Protein AF-A0A7K9V822-F1 (afdb_monomer)

Organism: Anseranas semipalmata (NCBI:txid8851)

Secondary structure (DSSP, 8-state):
-HHHHHHHHHHHHHHHHHHS---GGGHHHHHHHHHHHHHHHHHHTHHHHHHHHHH-TTHHHHHHHHHHHHHHHHHHHHHHSPTTTTGGGHHHHHHHHHHHHHHHHHHHHH--HHHHHHHHHHHHHHHHHHHHHHHHHHHHHHHTT---S--

pLDDT: mean 87.19, std 7.99, range [52.53, 96.62]

Sequence (151 aa):
QFSLLTGLGSLGLMIWLTATPHSRETEQKRLGMLAGFALLTGINLGPLLQMCISINPSIIPTAFLGTATIFACFSLSALYARRRSFLYLGGFLLSGLTLMLLSSVVNAFVGSTWLFTANLYLGLMIMCGFVLFDTQLIIEKAESGDKDYIW

Structure (mmCIF, N/CA/C/O backbone):
data_AF-A0A7K9V822-F1
#
_entry.id   AF-A0A7K9V822-F1
#
loop_
_atom_site.group_PDB
_atom_site.id
_atom_site.type_symbol
_atom_site.label_atom_id
_atom_site.label_alt_id
_atom_site.label_comp_id
_atom_site.label_asym_id
_atom_site.label_entity_id
_atom_site.label_seq_id
_atom_site.pdbx_PDB_ins_code
_atom_site.Cartn_x
_atom_site.Cartn_y
_atom_site.Cartn_z
_atom_site.occupancy
_atom_site.B_iso_or_equiv
_atom_site.auth_seq_id
_atom_site.auth_comp_id
_atom_site.auth_asym_id
_atom_site.auth_atom_id
_atom_site.pdbx_PDB_model_num
ATOM 1 N N . GLN A 1 1 ? 22.451 1.117 -0.281 1.00 52.53 1 GLN A N 1
ATOM 2 C CA . GLN A 1 1 ? 22.766 0.776 1.127 1.00 52.53 1 GLN A CA 1
ATOM 3 C C . GLN A 1 1 ? 21.791 1.420 2.112 1.00 52.53 1 GLN A C 1
ATOM 5 O O . GLN A 1 1 ? 21.261 0.691 2.938 1.00 52.53 1 GLN A O 1
ATOM 10 N N . PHE A 1 2 ? 21.464 2.714 1.985 1.00 65.94 2 PHE A N 1
ATOM 11 C CA . PHE A 1 2 ? 20.459 3.367 2.844 1.00 65.94 2 PHE A CA 1
ATOM 12 C C . PHE A 1 2 ? 19.076 2.689 2.836 1.00 65.94 2 PHE A C 1
ATOM 14 O O . PHE A 1 2 ? 18.527 2.485 3.909 1.00 65.94 2 PHE A O 1
ATOM 21 N N . SER A 1 3 ? 18.565 2.238 1.681 1.00 71.06 3 SER A N 1
ATOM 22 C CA . SER A 1 3 ? 17.250 1.570 1.594 1.00 71.06 3 SER A CA 1
ATOM 23 C C . SER A 1 3 ? 17.159 0.262 2.396 1.00 71.06 3 SER A C 1
ATOM 25 O O . SER A 1 3 ? 16.154 -0.015 3.036 1.00 71.06 3 SER A O 1
ATOM 27 N N . LEU A 1 4 ? 18.232 -0.538 2.440 1.00 78.31 4 LEU A N 1
ATOM 28 C CA . LEU A 1 4 ? 18.243 -1.763 3.252 1.00 78.31 4 LEU A CA 1
ATOM 29 C C . LEU A 1 4 ? 18.209 -1.441 4.750 1.00 78.31 4 LEU A C 1
ATOM 31 O O . LEU A 1 4 ? 17.493 -2.097 5.499 1.00 78.31 4 LEU A O 1
ATOM 35 N N . LEU A 1 5 ? 18.935 -0.405 5.179 1.00 81.12 5 LEU A N 1
ATOM 36 C CA . LEU A 1 5 ? 18.947 0.029 6.575 1.00 81.12 5 LEU A CA 1
ATOM 37 C C . LEU A 1 5 ? 17.588 0.598 7.001 1.00 81.12 5 LEU A C 1
ATOM 39 O O . LEU A 1 5 ? 17.076 0.238 8.057 1.00 81.12 5 LEU A O 1
ATOM 43 N N . THR A 1 6 ? 16.976 1.447 6.173 1.00 82.69 6 THR A N 1
ATOM 44 C CA . THR A 1 6 ? 15.645 2.003 6.453 1.00 82.69 6 THR A CA 1
ATOM 45 C C . THR A 1 6 ? 14.559 0.932 6.394 1.00 82.69 6 THR A C 1
ATOM 47 O O . THR A 1 6 ? 13.590 1.017 7.139 1.00 82.69 6 THR A O 1
ATOM 50 N N . GLY A 1 7 ? 14.713 -0.089 5.540 1.00 81.12 7 GLY A N 1
ATOM 51 C CA . GLY A 1 7 ? 13.813 -1.246 5.472 1.00 81.12 7 GLY A CA 1
ATOM 52 C C . GLY A 1 7 ? 13.919 -2.161 6.695 1.00 81.12 7 GLY A C 1
ATOM 53 O O . GLY A 1 7 ? 12.909 -2.548 7.269 1.00 81.12 7 GLY A O 1
ATOM 54 N N . LEU A 1 8 ? 15.132 -2.458 7.162 1.00 84.38 8 LEU A N 1
ATOM 55 C CA . LEU A 1 8 ? 15.325 -3.203 8.411 1.00 84.38 8 LEU A CA 1
ATOM 56 C C . LEU A 1 8 ? 14.834 -2.403 9.627 1.00 84.38 8 LEU A C 1
ATOM 58 O O . LEU A 1 8 ? 14.215 -2.966 10.527 1.00 84.38 8 LEU A O 1
ATOM 62 N N . GLY A 1 9 ? 15.053 -1.086 9.628 1.00 85.19 9 GLY A N 1
ATOM 63 C CA . GLY A 1 9 ? 14.543 -0.185 10.659 1.00 85.19 9 GLY A CA 1
ATOM 64 C C . GLY A 1 9 ? 13.014 -0.150 10.717 1.00 85.19 9 GLY A C 1
ATOM 65 O O . GLY A 1 9 ? 12.448 -0.198 11.807 1.00 85.19 9 GLY A O 1
ATOM 66 N N . SER A 1 10 ? 12.329 -0.126 9.567 1.00 84.62 10 SER A N 1
ATOM 67 C CA . SER A 1 10 ? 10.863 -0.153 9.535 1.00 84.62 10 SER A CA 1
ATOM 68 C C . SER A 1 10 ? 10.313 -1.491 10.041 1.00 84.62 10 SER A C 1
ATOM 70 O O . SER A 1 10 ? 9.400 -1.500 10.865 1.00 84.62 10 SER A O 1
ATOM 72 N N . LEU A 1 11 ? 10.914 -2.619 9.650 1.00 85.56 11 LEU A N 1
ATOM 73 C CA . LEU A 1 11 ? 10.548 -3.934 10.185 1.00 85.56 11 LEU A CA 1
ATOM 74 C C . LEU A 1 11 ? 10.747 -4.009 11.705 1.00 85.56 11 LEU A C 1
ATOM 76 O O . LEU A 1 11 ? 9.867 -4.494 12.413 1.00 85.56 11 LEU A O 1
ATOM 80 N N . GLY A 1 12 ? 11.858 -3.471 12.217 1.00 85.38 12 GLY A N 1
ATOM 81 C CA . GLY A 1 12 ? 12.125 -3.394 13.654 1.00 85.38 12 GLY A CA 1
ATOM 82 C C . GLY A 1 12 ? 11.067 -2.591 14.415 1.00 85.38 12 GLY A C 1
ATOM 83 O O . GLY A 1 12 ? 10.589 -3.048 15.451 1.00 85.38 12 GLY A O 1
ATOM 84 N N . LEU A 1 13 ? 10.644 -1.438 13.881 1.00 83.38 13 LEU A N 1
ATOM 85 C CA . LEU A 1 13 ? 9.569 -0.635 14.478 1.00 83.38 13 LEU A CA 1
ATOM 86 C C . LEU A 1 13 ? 8.223 -1.367 14.478 1.00 83.38 13 LEU A C 1
ATOM 88 O O . LEU A 1 13 ? 7.497 -1.282 15.465 1.00 83.38 13 LEU A O 1
ATOM 92 N N . MET A 1 14 ? 7.902 -2.115 13.419 1.00 83.81 14 MET A N 1
ATOM 93 C CA . MET A 1 14 ? 6.670 -2.911 13.363 1.00 83.81 14 MET A CA 1
ATOM 94 C C . MET A 1 14 ? 6.677 -4.074 14.354 1.00 83.81 14 MET A C 1
ATOM 96 O O . MET A 1 14 ? 5.707 -4.264 15.082 1.00 83.81 14 MET A O 1
ATOM 100 N N . ILE A 1 15 ? 7.782 -4.816 14.450 1.00 84.00 15 ILE A N 1
ATOM 101 C CA . ILE A 1 15 ? 7.920 -5.892 15.442 1.00 84.00 15 ILE A CA 1
ATOM 102 C C . ILE A 1 15 ? 7.797 -5.311 16.857 1.00 84.00 15 ILE A C 1
ATOM 104 O O . ILE A 1 15 ? 7.080 -5.854 17.698 1.00 84.00 15 ILE A O 1
ATOM 108 N N . TRP A 1 16 ? 8.425 -4.163 17.113 1.00 81.94 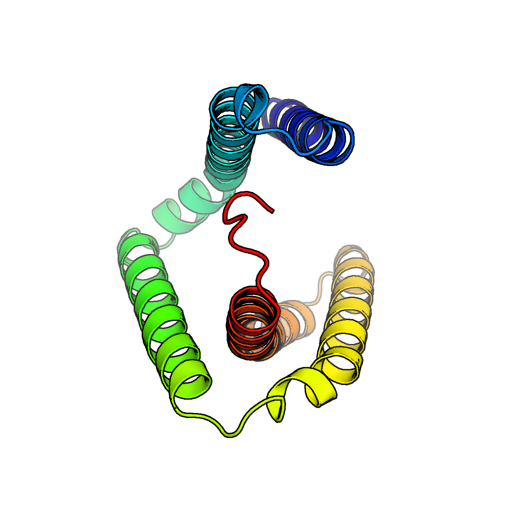16 TRP A N 1
ATOM 109 C CA . TRP A 1 16 ? 8.345 -3.503 18.413 1.00 81.94 16 TRP A CA 1
ATOM 110 C C . TRP A 1 16 ? 6.930 -3.003 18.738 1.00 81.94 16 TRP A C 1
ATOM 112 O O . TRP A 1 16 ? 6.478 -3.150 19.876 1.00 81.94 16 TRP A O 1
ATOM 122 N N . LEU A 1 17 ? 6.195 -2.500 17.742 1.00 81.75 17 LEU A N 1
ATOM 123 C CA . LEU A 1 17 ? 4.787 -2.134 17.886 1.00 81.75 17 LEU A CA 1
ATOM 124 C C . LEU A 1 17 ? 3.938 -3.345 18.306 1.00 81.75 17 LEU A C 1
ATOM 126 O O . LEU A 1 17 ? 3.157 -3.229 19.245 1.00 81.75 17 LEU A O 1
ATOM 130 N N . THR A 1 18 ? 4.136 -4.511 17.677 1.00 80.06 18 THR A N 1
ATOM 131 C CA . THR A 1 18 ? 3.394 -5.744 18.018 1.00 80.06 18 THR A CA 1
ATOM 132 C C . THR A 1 18 ? 3.738 -6.308 19.397 1.00 80.06 18 THR A C 1
ATOM 134 O O . THR A 1 18 ? 2.884 -6.895 20.056 1.00 80.06 18 THR A O 1
ATOM 137 N N . ALA A 1 19 ? 4.977 -6.119 19.857 1.00 78.50 19 ALA A N 1
ATOM 138 C CA . ALA A 1 19 ? 5.427 -6.576 21.171 1.00 78.50 19 ALA A CA 1
ATOM 139 C C . ALA A 1 19 ? 4.969 -5.656 22.318 1.00 78.50 19 ALA A C 1
ATOM 141 O O . ALA A 1 19 ? 5.056 -6.027 23.489 1.00 78.50 19 ALA A O 1
ATOM 142 N N . THR A 1 20 ? 4.513 -4.442 22.001 1.00 78.06 20 THR A N 1
ATOM 143 C CA . THR A 1 20 ? 4.134 -3.444 22.998 1.00 78.06 20 THR A CA 1
ATOM 144 C C . THR A 1 20 ? 2.697 -3.693 23.486 1.00 78.06 20 THR A C 1
ATOM 146 O O . THR A 1 20 ? 1.776 -3.706 22.671 1.00 78.06 20 THR A O 1
ATOM 149 N N . PRO A 1 21 ? 2.463 -3.877 24.802 1.00 70.62 21 PRO A N 1
ATOM 150 C CA . PRO A 1 21 ? 1.141 -4.209 25.326 1.00 70.62 21 PRO A CA 1
ATOM 151 C C . PRO A 1 21 ? 0.124 -3.072 25.151 1.00 70.62 21 PRO A C 1
ATOM 153 O O . PRO A 1 21 ? 0.448 -1.884 25.237 1.00 70.62 21 PRO A O 1
ATOM 156 N N . HIS A 1 22 ? -1.135 -3.460 24.944 1.00 66.44 22 HIS A N 1
ATOM 157 C CA . HIS A 1 22 ? -2.260 -2.558 24.712 1.00 66.44 22 HIS A CA 1
ATOM 158 C C . HIS A 1 22 ? -2.656 -1.861 26.023 1.00 66.44 22 HIS A C 1
ATOM 160 O O . HIS A 1 22 ? -3.323 -2.439 26.880 1.00 66.44 22 HIS A O 1
ATOM 166 N N . SER A 1 23 ? -2.217 -0.614 26.200 1.00 70.88 23 SER A N 1
ATOM 167 C CA . SER A 1 23 ? -2.584 0.237 27.337 1.00 70.88 23 SER A CA 1
ATOM 168 C C . SER A 1 23 ? -2.705 1.697 26.903 1.00 70.88 23 SER A C 1
ATOM 170 O O . SER A 1 23 ? -1.941 2.155 26.049 1.00 70.88 23 SER A O 1
ATOM 172 N N . ARG A 1 24 ? -3.623 2.446 27.530 1.00 65.50 24 ARG A N 1
ATOM 173 C CA . ARG A 1 24 ? -3.856 3.879 27.258 1.00 65.50 24 ARG A CA 1
ATOM 174 C C . ARG A 1 24 ? -2.612 4.743 27.466 1.00 65.50 24 ARG A C 1
ATOM 176 O O . ARG A 1 24 ? -2.404 5.701 26.737 1.00 65.50 24 ARG A O 1
ATOM 183 N N . GLU A 1 25 ? -1.733 4.378 28.396 1.00 67.38 25 GLU A N 1
ATOM 184 C CA . GLU A 1 25 ? -0.472 5.111 28.601 1.00 67.38 25 GLU A CA 1
ATOM 185 C C . GLU A 1 25 ? 0.545 4.895 27.472 1.00 67.38 25 GLU A C 1
ATOM 187 O O . GLU A 1 25 ? 1.469 5.685 27.285 1.00 67.38 25 GLU A O 1
ATOM 192 N N . THR A 1 26 ? 0.389 3.817 26.704 1.00 74.62 26 THR A N 1
ATOM 193 C CA . THR A 1 26 ? 1.322 3.446 25.633 1.00 74.62 26 THR A CA 1
ATOM 194 C C . THR A 1 26 ? 0.813 3.867 24.252 1.00 74.62 26 THR A C 1
ATOM 196 O O . THR A 1 26 ? 1.530 3.743 23.261 1.00 74.62 26 THR A O 1
ATOM 199 N N . GLU A 1 27 ? -0.385 4.452 24.188 1.00 77.75 27 GLU A N 1
ATOM 200 C CA . GLU A 1 27 ? -1.040 4.949 22.975 1.00 77.75 27 GLU A CA 1
ATOM 201 C C . GLU A 1 27 ? -0.139 5.911 22.185 1.00 77.75 27 GLU A C 1
ATOM 203 O O . GLU A 1 27 ? 0.166 5.669 21.018 1.00 77.75 27 GLU A O 1
ATOM 208 N N . GLN A 1 28 ? 0.400 6.943 22.845 1.00 80.56 28 GLN A N 1
ATOM 209 C CA . GLN A 1 28 ? 1.291 7.910 22.192 1.00 80.56 28 GLN A CA 1
ATOM 210 C C . GLN A 1 28 ? 2.600 7.280 21.698 1.00 80.56 28 GLN A C 1
ATOM 212 O O . GLN A 1 28 ? 3.116 7.665 20.649 1.00 80.56 28 GLN A O 1
ATOM 217 N N . LYS A 1 29 ? 3.130 6.282 22.417 1.00 81.75 29 LYS A N 1
ATOM 218 C CA . LYS A 1 29 ? 4.340 5.557 21.999 1.00 81.75 29 LYS A CA 1
ATOM 219 C C . LYS A 1 29 ? 4.064 4.705 20.760 1.00 81.75 29 LYS A C 1
ATOM 221 O O . LYS A 1 29 ? 4.860 4.734 19.827 1.00 81.75 29 LYS A O 1
ATOM 226 N N . ARG A 1 30 ? 2.922 4.011 20.718 1.00 81.62 30 ARG A N 1
ATOM 227 C CA . ARG A 1 30 ? 2.480 3.209 19.566 1.00 81.62 30 ARG A CA 1
ATOM 228 C C . ARG A 1 30 ? 2.228 4.083 18.334 1.00 81.62 30 ARG A C 1
ATOM 230 O O . ARG A 1 30 ? 2.694 3.738 17.253 1.00 81.62 30 ARG A O 1
ATOM 237 N N . LEU A 1 31 ? 1.602 5.252 18.502 1.00 84.56 31 LEU A N 1
ATOM 238 C CA . LEU A 1 31 ? 1.466 6.244 17.426 1.00 84.56 31 LEU A CA 1
ATOM 239 C C . LEU A 1 31 ? 2.815 6.736 16.914 1.00 84.56 31 LEU A C 1
ATOM 241 O O . LEU A 1 31 ? 3.027 6.782 15.706 1.00 84.56 31 LEU A O 1
ATOM 245 N N . GLY A 1 32 ? 3.739 7.074 17.817 1.00 86.38 32 GLY A N 1
ATOM 246 C CA . GLY A 1 32 ? 5.092 7.483 17.443 1.00 86.38 32 GLY A CA 1
ATOM 247 C C . GLY A 1 32 ? 5.831 6.399 16.655 1.00 86.38 32 GLY A C 1
ATOM 248 O O . GLY A 1 32 ? 6.476 6.698 15.652 1.00 86.38 32 GLY A O 1
ATOM 249 N N . MET A 1 33 ? 5.690 5.132 17.056 1.00 85.88 33 MET A N 1
ATOM 250 C CA . MET A 1 33 ? 6.258 3.985 16.338 1.00 85.88 33 MET A CA 1
ATOM 251 C C . MET A 1 33 ? 5.616 3.788 14.960 1.00 85.88 33 MET A C 1
ATOM 253 O O . MET A 1 33 ? 6.337 3.580 13.986 1.00 85.88 33 MET A O 1
ATOM 257 N N . LEU A 1 34 ? 4.288 3.906 14.851 1.00 87.25 34 LEU A N 1
ATOM 258 C CA . LEU A 1 34 ? 3.563 3.791 13.583 1.00 87.25 34 LEU A CA 1
ATOM 259 C C . LEU A 1 34 ? 3.917 4.935 12.622 1.00 87.25 34 LEU A C 1
ATOM 261 O O . LEU A 1 34 ? 4.164 4.697 11.440 1.00 87.25 34 LEU A O 1
ATOM 265 N N . ALA A 1 35 ? 4.034 6.164 13.129 1.00 88.06 35 ALA A N 1
ATOM 266 C CA . ALA A 1 35 ? 4.515 7.308 12.361 1.00 88.06 35 ALA A CA 1
ATOM 267 C C . ALA A 1 35 ? 5.973 7.112 11.915 1.00 88.06 35 ALA A C 1
ATOM 269 O O . ALA A 1 35 ? 6.300 7.344 10.753 1.00 88.06 35 ALA A O 1
ATOM 270 N N . GLY A 1 36 ? 6.844 6.618 12.801 1.00 88.44 36 GLY A N 1
ATOM 271 C CA . GLY A 1 36 ? 8.225 6.269 12.461 1.00 88.44 36 GLY A CA 1
ATOM 272 C C . GLY A 1 36 ? 8.303 5.200 11.368 1.00 88.44 36 GLY A C 1
ATOM 273 O O . GLY A 1 36 ? 9.066 5.342 10.414 1.00 88.44 36 GLY A O 1
ATOM 274 N N . PHE A 1 37 ? 7.462 4.168 11.448 1.00 89.19 37 PHE A N 1
ATOM 275 C CA . PHE A 1 37 ? 7.335 3.152 10.407 1.00 89.19 37 PHE A CA 1
ATOM 276 C C . PHE A 1 37 ? 6.885 3.753 9.068 1.00 89.19 37 PHE A C 1
ATOM 278 O O . PHE A 1 37 ? 7.500 3.480 8.033 1.00 89.19 37 PHE A O 1
ATOM 285 N N . ALA A 1 38 ? 5.850 4.597 9.078 1.00 89.50 38 ALA A N 1
ATOM 286 C CA . ALA A 1 38 ? 5.344 5.273 7.884 1.00 89.50 38 ALA A CA 1
ATOM 287 C C . ALA A 1 38 ? 6.411 6.178 7.239 1.00 89.50 38 ALA A C 1
ATOM 289 O O . ALA A 1 38 ? 6.575 6.188 6.020 1.00 89.50 38 ALA A O 1
ATOM 290 N N . LEU A 1 39 ? 7.205 6.886 8.047 1.00 90.00 39 LEU A N 1
ATOM 291 C CA . LEU A 1 39 ? 8.313 7.702 7.551 1.00 90.00 39 LEU A CA 1
ATOM 292 C C . LEU A 1 39 ? 9.417 6.849 6.915 1.00 90.00 39 LEU A C 1
ATOM 294 O O . LEU A 1 39 ? 9.866 7.148 5.809 1.00 90.00 39 LEU A O 1
ATOM 298 N N . LEU A 1 40 ? 9.843 5.766 7.570 1.00 89.88 40 LEU A N 1
ATOM 299 C CA . LEU A 1 40 ? 10.897 4.891 7.042 1.00 89.88 40 LEU A CA 1
ATOM 300 C C . LEU A 1 40 ? 10.469 4.149 5.769 1.00 89.88 40 LEU A C 1
ATOM 302 O O . LEU A 1 40 ? 11.282 3.947 4.862 1.00 89.88 40 LEU A O 1
ATOM 306 N N . THR A 1 41 ? 9.200 3.751 5.677 1.00 88.75 41 THR A N 1
ATOM 307 C CA . THR A 1 41 ? 8.637 3.170 4.449 1.00 88.75 41 THR A CA 1
ATOM 308 C C . THR A 1 41 ? 8.527 4.215 3.339 1.00 88.75 41 THR A C 1
ATOM 310 O O . THR A 1 41 ? 8.916 3.927 2.209 1.00 88.75 41 THR A O 1
ATOM 313 N N . GLY A 1 42 ? 8.136 5.453 3.656 1.00 88.25 42 GLY A N 1
ATOM 314 C CA . GLY A 1 42 ? 8.159 6.577 2.716 1.00 88.25 42 GLY A CA 1
ATOM 315 C C . GLY A 1 42 ? 9.555 6.867 2.152 1.00 88.25 42 GLY A C 1
ATOM 316 O O . GLY A 1 42 ? 9.715 7.007 0.941 1.00 88.25 42 GLY A O 1
ATOM 317 N N . ILE A 1 43 ? 10.593 6.868 2.996 1.00 89.00 43 ILE A N 1
ATOM 318 C CA . ILE A 1 43 ? 11.990 7.037 2.553 1.00 89.00 43 ILE A CA 1
ATOM 319 C C . ILE A 1 43 ? 12.420 5.888 1.625 1.00 89.00 43 ILE A C 1
ATOM 321 O O . ILE A 1 43 ? 13.112 6.117 0.631 1.00 89.00 43 ILE A O 1
ATOM 325 N N . ASN A 1 44 ? 11.976 4.657 1.900 1.00 88.81 44 ASN A N 1
ATOM 326 C CA . ASN A 1 44 ? 12.251 3.500 1.044 1.00 88.81 44 ASN A CA 1
ATOM 327 C C . ASN A 1 44 ? 11.642 3.608 -0.359 1.00 88.81 44 ASN A C 1
ATOM 329 O O . ASN A 1 44 ? 12.209 3.054 -1.299 1.00 88.81 44 ASN A O 1
ATOM 333 N N . LEU A 1 45 ? 10.533 4.335 -0.523 1.00 87.88 45 LEU A N 1
ATOM 334 C CA . LEU A 1 45 ? 9.933 4.590 -1.836 1.00 87.88 45 LEU A CA 1
ATOM 335 C C . LEU A 1 45 ? 10.742 5.590 -2.679 1.00 87.88 45 LEU A C 1
ATOM 337 O O . LEU A 1 45 ? 10.527 5.676 -3.886 1.00 87.88 45 LEU A O 1
ATOM 341 N N . GLY A 1 46 ? 11.698 6.315 -2.087 1.00 88.81 46 GLY A N 1
ATOM 342 C CA . GLY A 1 46 ? 12.488 7.357 -2.754 1.00 88.81 46 GLY A CA 1
ATOM 343 C C . GLY A 1 46 ? 13.104 6.947 -4.103 1.00 88.81 46 GLY A C 1
ATOM 344 O O . GLY A 1 46 ? 12.858 7.638 -5.092 1.00 88.81 46 GLY A O 1
ATOM 345 N N . PRO A 1 47 ? 13.853 5.828 -4.202 1.00 88.94 47 PRO A N 1
ATOM 346 C CA . PRO A 1 47 ? 14.433 5.373 -5.470 1.00 88.94 47 PRO A CA 1
ATOM 347 C C . PRO A 1 47 ? 13.384 5.062 -6.546 1.00 88.94 47 PRO A C 1
ATOM 349 O O . PRO A 1 47 ? 13.599 5.356 -7.721 1.00 88.94 47 PRO A O 1
ATOM 352 N N . LEU A 1 48 ? 12.233 4.509 -6.147 1.00 87.25 48 LEU A N 1
ATOM 353 C CA . LEU A 1 48 ? 11.129 4.226 -7.063 1.00 87.25 48 LEU A CA 1
ATOM 354 C C . LEU A 1 48 ? 10.516 5.529 -7.589 1.00 87.25 48 LEU A C 1
ATOM 356 O O . LEU A 1 48 ? 10.303 5.673 -8.789 1.00 87.25 48 LEU A O 1
ATOM 360 N N . LEU A 1 49 ? 10.301 6.512 -6.711 1.00 90.38 49 LEU A N 1
ATOM 361 C CA . LEU A 1 49 ? 9.783 7.821 -7.105 1.00 90.38 49 LEU A CA 1
ATOM 362 C C . LEU A 1 49 ? 10.754 8.570 -8.025 1.00 90.38 49 LEU A C 1
ATOM 364 O O . LEU A 1 49 ? 10.310 9.166 -9.001 1.00 90.38 49 LEU A O 1
ATOM 368 N N . GLN A 1 50 ? 12.065 8.503 -7.776 1.00 90.75 50 GLN A N 1
ATOM 369 C CA . GLN A 1 50 ? 13.073 9.094 -8.668 1.00 90.75 50 GLN A CA 1
ATOM 370 C C . GLN A 1 50 ? 13.031 8.477 -10.073 1.00 90.75 50 GLN A C 1
ATOM 372 O O . GLN A 1 50 ? 13.112 9.209 -11.059 1.00 90.75 50 GLN A O 1
ATOM 377 N N . MET A 1 51 ? 12.841 7.157 -10.170 1.00 89.81 51 MET A N 1
ATOM 378 C CA . MET A 1 51 ? 12.636 6.472 -11.449 1.00 89.81 51 MET A CA 1
ATOM 379 C C . MET A 1 51 ? 11.340 6.924 -12.140 1.00 89.81 51 MET A C 1
ATOM 381 O O . MET A 1 51 ? 11.327 7.137 -13.347 1.00 89.81 51 MET A O 1
ATOM 385 N N . CYS A 1 52 ? 10.245 7.115 -11.403 1.00 89.69 52 CYS A N 1
ATOM 386 C CA . CYS A 1 52 ? 9.009 7.633 -11.991 1.00 89.69 52 CYS A CA 1
ATOM 387 C C . CYS A 1 52 ? 9.163 9.079 -12.485 1.00 89.69 52 CYS A C 1
ATOM 389 O O . CYS A 1 52 ? 8.659 9.405 -13.557 1.00 89.69 52 CYS A O 1
ATOM 391 N N . ILE A 1 53 ? 9.882 9.932 -11.745 1.00 92.25 53 ILE A N 1
ATOM 392 C CA . ILE A 1 53 ? 10.138 11.333 -12.123 1.00 92.25 53 ILE A CA 1
ATOM 393 C C . ILE A 1 53 ? 10.943 11.418 -13.418 1.00 92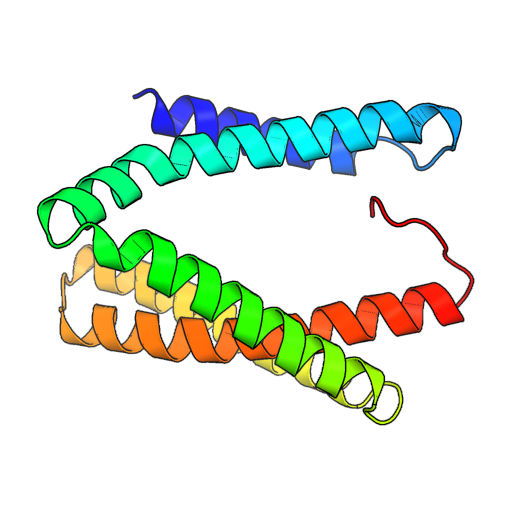.25 53 ILE A C 1
ATOM 395 O O . ILE A 1 53 ? 10.641 12.270 -14.252 1.00 92.25 53 ILE A O 1
ATOM 399 N N . SER A 1 54 ? 11.940 10.545 -13.604 1.00 92.75 54 SER A N 1
ATOM 400 C CA . SER A 1 54 ? 12.751 10.542 -14.827 1.00 92.75 54 SER A CA 1
ATOM 401 C C . SER A 1 54 ? 11.966 10.108 -16.067 1.00 92.75 54 SER A C 1
ATOM 403 O O . SER A 1 54 ? 12.310 10.525 -17.170 1.00 92.75 54 SER A O 1
ATOM 405 N N . ILE A 1 55 ? 10.905 9.312 -15.896 1.00 92.69 55 ILE A N 1
ATOM 406 C CA . ILE A 1 55 ? 9.996 8.915 -16.978 1.00 92.69 55 ILE A CA 1
ATOM 407 C C . ILE A 1 55 ? 8.958 10.012 -17.227 1.00 92.69 55 ILE A C 1
ATOM 409 O O . ILE A 1 55 ? 8.865 10.552 -18.329 1.00 92.69 55 ILE A O 1
ATOM 413 N N . ASN A 1 56 ? 8.143 10.324 -16.217 1.00 92.06 56 ASN A N 1
ATOM 414 C CA . ASN A 1 56 ? 7.144 11.379 -16.285 1.0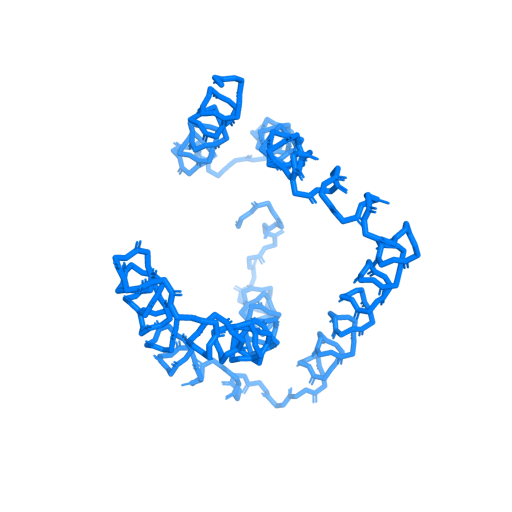0 92.06 56 ASN A CA 1
ATOM 415 C C . ASN A 1 56 ? 6.720 11.822 -14.867 1.00 92.06 56 ASN A C 1
ATOM 417 O O . ASN A 1 56 ? 6.106 11.043 -14.129 1.00 92.06 56 ASN A O 1
ATOM 421 N N . PRO A 1 57 ? 6.966 13.086 -14.480 1.00 91.06 57 PRO A N 1
ATOM 422 C CA . PRO A 1 57 ? 6.675 13.564 -13.130 1.00 91.06 57 PRO A CA 1
ATOM 423 C C . PRO A 1 57 ? 5.174 13.625 -12.808 1.00 91.06 57 PRO A C 1
ATOM 425 O O . PRO A 1 57 ? 4.802 13.562 -11.637 1.00 91.06 57 PRO A O 1
ATOM 428 N N . SER A 1 58 ? 4.292 13.693 -13.812 1.00 92.88 58 SER A N 1
ATOM 429 C CA . SER A 1 58 ? 2.836 13.701 -13.611 1.00 92.88 58 SER A CA 1
ATOM 430 C C . SER A 1 58 ? 2.285 12.350 -13.133 1.00 92.88 58 SER A C 1
ATOM 432 O O . SER A 1 58 ? 1.154 12.299 -12.646 1.00 92.88 58 SER A O 1
ATOM 434 N N . ILE A 1 59 ? 3.068 11.265 -13.197 1.00 92.38 59 ILE A N 1
ATOM 435 C CA . ILE A 1 59 ? 2.670 9.939 -12.687 1.00 92.38 59 ILE A CA 1
ATOM 436 C C . ILE A 1 59 ? 2.463 9.967 -11.167 1.00 92.38 59 ILE A C 1
ATOM 438 O O . ILE A 1 59 ? 1.547 9.331 -10.658 1.00 92.38 59 ILE A O 1
ATOM 442 N N . ILE A 1 60 ? 3.271 10.728 -10.425 1.00 92.62 60 ILE A N 1
ATOM 443 C CA . ILE A 1 60 ? 3.193 10.765 -8.957 1.00 92.62 60 ILE A CA 1
ATOM 444 C C . ILE A 1 60 ? 1.850 11.325 -8.460 1.00 92.62 60 ILE A C 1
ATOM 446 O O . ILE A 1 60 ? 1.155 10.617 -7.726 1.00 92.62 60 ILE A O 1
ATOM 450 N N . PRO A 1 61 ? 1.434 12.555 -8.834 1.00 93.94 61 PRO A N 1
ATOM 451 C CA . PRO A 1 61 ? 0.168 13.103 -8.356 1.00 93.94 61 PRO A CA 1
ATOM 452 C C . PRO A 1 61 ? -1.037 12.305 -8.864 1.00 93.94 61 PRO A C 1
ATOM 454 O O . PRO A 1 61 ? -2.011 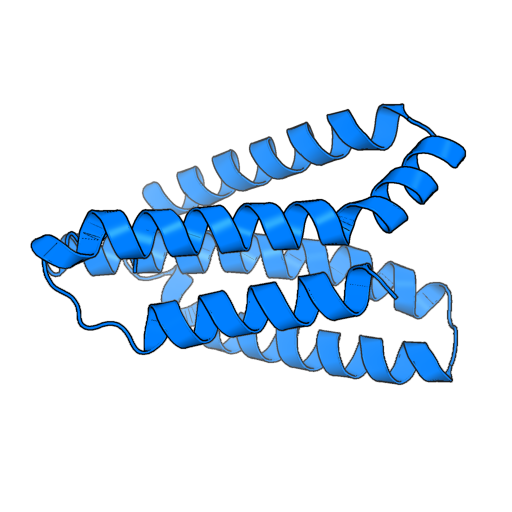12.147 -8.133 1.00 93.94 61 PRO A O 1
ATOM 457 N N . THR A 1 62 ? -0.976 11.755 -10.080 1.00 94.06 62 THR A N 1
ATOM 458 C CA . THR A 1 62 ? -2.067 10.932 -10.626 1.00 94.06 62 THR A CA 1
ATOM 459 C C . THR A 1 62 ? -2.194 9.592 -9.903 1.00 94.06 62 THR A C 1
ATOM 461 O O . THR A 1 62 ? -3.307 9.201 -9.562 1.00 94.06 62 THR A O 1
ATOM 464 N N . ALA A 1 63 ? -1.084 8.921 -9.584 1.00 92.56 63 ALA A N 1
ATOM 465 C CA . ALA A 1 63 ? -1.092 7.699 -8.782 1.00 92.56 63 ALA A CA 1
ATOM 466 C C . ALA A 1 63 ? -1.584 7.960 -7.350 1.00 92.56 63 ALA A C 1
ATOM 468 O O . ALA A 1 63 ? -2.382 7.185 -6.822 1.00 92.56 63 ALA A O 1
ATOM 469 N N . PHE A 1 64 ? -1.171 9.070 -6.732 1.00 93.50 64 PHE A N 1
ATOM 470 C CA . PHE A 1 64 ? -1.649 9.463 -5.405 1.00 93.50 64 PHE A CA 1
ATOM 471 C C . PHE A 1 64 ? -3.164 9.718 -5.395 1.00 93.50 64 PHE A C 1
ATOM 473 O O . PHE A 1 64 ? -3.890 9.129 -4.599 1.00 93.50 64 PHE A O 1
ATOM 480 N N . LEU A 1 65 ? -3.669 10.539 -6.319 1.00 96.44 65 LEU A N 1
ATOM 481 C CA . LEU A 1 65 ? -5.104 10.822 -6.411 1.00 96.44 65 LEU A CA 1
ATOM 482 C C . LEU A 1 65 ? -5.914 9.579 -6.795 1.00 96.44 65 LEU A C 1
ATOM 484 O O . LEU A 1 65 ? -6.999 9.362 -6.256 1.00 96.44 65 LEU A O 1
ATOM 488 N N . GLY A 1 66 ? -5.386 8.743 -7.691 1.00 95.25 66 GLY A N 1
ATOM 489 C CA . GLY A 1 66 ? -6.013 7.486 -8.090 1.00 95.25 66 GLY A CA 1
ATOM 490 C C . GLY A 1 66 ? -6.141 6.515 -6.919 1.00 95.25 66 GLY A C 1
ATOM 491 O O . GLY A 1 66 ? -7.233 6.017 -6.655 1.00 95.25 66 GLY A O 1
ATOM 492 N N . THR A 1 67 ? -5.058 6.298 -6.168 1.00 94.12 67 THR A N 1
ATOM 493 C CA . THR A 1 67 ? -5.077 5.436 -4.974 1.00 94.12 67 THR A CA 1
ATOM 494 C C . THR A 1 67 ? -5.995 5.984 -3.884 1.00 94.12 67 THR A C 1
ATOM 496 O O . THR A 1 67 ? -6.776 5.216 -3.328 1.00 94.12 67 THR A O 1
ATOM 499 N N . ALA A 1 68 ? -5.991 7.298 -3.635 1.00 95.62 68 ALA A N 1
ATOM 500 C CA . ALA A 1 68 ? -6.901 7.935 -2.683 1.00 95.62 68 ALA A CA 1
ATOM 501 C C . ALA A 1 68 ? -8.376 7.777 -3.091 1.00 95.62 68 ALA A C 1
ATOM 503 O O . ALA A 1 68 ? -9.222 7.470 -2.253 1.00 95.62 68 ALA A O 1
ATOM 504 N N . THR A 1 69 ? -8.679 7.933 -4.382 1.00 96.62 69 THR A N 1
ATOM 505 C CA . THR A 1 69 ? -10.038 7.773 -4.921 1.00 96.62 69 THR A CA 1
ATOM 506 C C . THR A 1 69 ? -10.510 6.329 -4.800 1.00 96.62 69 THR A C 1
ATOM 508 O O . THR A 1 69 ? -11.604 6.085 -4.299 1.00 96.62 69 THR A O 1
ATOM 511 N N . ILE A 1 70 ? -9.678 5.363 -5.205 1.00 95.75 70 ILE A N 1
ATOM 512 C CA . ILE A 1 70 ? -9.976 3.932 -5.064 1.00 95.75 70 ILE A CA 1
ATOM 513 C C . ILE A 1 70 ? -10.217 3.603 -3.592 1.00 95.75 70 ILE A C 1
ATOM 515 O O . ILE A 1 70 ? -11.253 3.035 -3.257 1.00 95.75 70 ILE A O 1
ATOM 519 N N . PHE A 1 71 ? -9.313 4.012 -2.703 1.00 94.94 71 PHE A N 1
ATOM 520 C CA . PHE A 1 71 ? -9.463 3.763 -1.277 1.00 94.94 71 PHE A CA 1
ATOM 521 C C . PHE A 1 71 ? -10.780 4.340 -0.744 1.00 94.94 71 PHE A C 1
ATOM 523 O O . PHE A 1 71 ? -11.551 3.623 -0.119 1.00 94.94 71 PHE A O 1
ATOM 530 N N . ALA A 1 72 ? -11.093 5.602 -1.049 1.00 95.56 72 ALA A N 1
ATOM 531 C CA . ALA A 1 72 ? -12.331 6.237 -0.608 1.00 95.56 72 ALA A CA 1
ATOM 532 C C . ALA A 1 72 ? -13.586 5.524 -1.141 1.00 95.56 72 ALA A C 1
ATOM 534 O O . ALA A 1 72 ? -14.500 5.234 -0.370 1.00 95.56 72 ALA A O 1
ATOM 535 N N . CYS A 1 73 ? -13.632 5.206 -2.438 1.00 95.25 73 CYS A N 1
ATOM 536 C CA . CYS A 1 73 ? -14.777 4.541 -3.060 1.00 95.25 73 CYS A CA 1
ATOM 537 C C . CYS A 1 73 ? -15.006 3.131 -2.504 1.00 95.25 73 CYS A C 1
ATOM 539 O O . CYS A 1 73 ? -16.138 2.782 -2.165 1.00 95.25 73 CYS A O 1
ATOM 541 N N . PHE A 1 74 ? -13.950 2.322 -2.395 1.00 93.38 74 PHE A N 1
ATOM 542 C CA . PHE A 1 74 ? -14.059 0.954 -1.893 1.00 93.38 74 PHE A CA 1
ATOM 543 C C . PHE A 1 74 ? -14.360 0.936 -0.390 1.00 93.38 74 PHE A C 1
ATOM 545 O O . PHE A 1 74 ? -15.257 0.209 0.027 1.00 93.38 74 PHE A O 1
ATOM 552 N N . SER A 1 75 ? -13.730 1.793 0.417 1.00 92.69 75 SER A N 1
ATOM 553 C CA . SER A 1 75 ? -14.062 1.923 1.843 1.00 92.69 75 SER A CA 1
ATOM 554 C C . SER A 1 75 ? -15.512 2.374 2.058 1.00 92.69 75 SER A C 1
ATOM 556 O O . SER A 1 75 ? -16.206 1.835 2.918 1.00 92.69 75 SER A O 1
ATOM 558 N N . LEU A 1 76 ? -16.026 3.295 1.233 1.00 92.75 76 LEU A N 1
ATOM 559 C CA . LEU A 1 76 ? -17.438 3.684 1.273 1.00 92.75 76 LEU A CA 1
ATOM 560 C C . LEU A 1 76 ? -18.356 2.520 0.881 1.00 92.75 76 LEU A C 1
ATOM 562 O O . LEU A 1 76 ? -19.354 2.266 1.551 1.00 92.75 76 LEU A O 1
ATOM 566 N N . SER A 1 77 ? -18.001 1.767 -0.162 1.00 92.00 77 SER A N 1
ATOM 567 C CA . SER A 1 77 ? -18.735 0.558 -0.546 1.00 92.00 77 SER A CA 1
ATOM 568 C C . SER A 1 77 ? -18.745 -0.486 0.571 1.00 92.00 77 SER A C 1
ATOM 570 O O . SER A 1 77 ? -19.760 -1.152 0.760 1.00 92.00 77 SER A O 1
ATOM 572 N N . ALA A 1 78 ? -17.645 -0.636 1.311 1.00 89.38 78 ALA A N 1
ATOM 573 C CA . ALA A 1 78 ? -17.581 -1.491 2.486 1.00 89.38 78 ALA A CA 1
ATOM 574 C C . ALA A 1 78 ? -18.499 -0.973 3.602 1.00 89.38 78 ALA A C 1
ATOM 576 O O . ALA A 1 78 ? -19.217 -1.772 4.182 1.00 89.38 78 ALA A O 1
ATOM 577 N N . LEU A 1 79 ? -18.562 0.333 3.868 1.00 88.25 79 LEU A N 1
ATOM 578 C CA . LEU A 1 79 ? -19.448 0.892 4.901 1.00 88.25 79 LEU A CA 1
ATOM 579 C C . LEU A 1 79 ? -20.940 0.622 4.641 1.00 88.25 79 LEU A C 1
ATOM 581 O O . LEU A 1 79 ? -21.687 0.375 5.584 1.00 88.25 79 LEU A O 1
ATOM 585 N N . TYR A 1 80 ? -21.377 0.644 3.379 1.00 87.50 80 TYR A N 1
ATOM 586 C CA . TYR A 1 80 ? -22.775 0.372 3.007 1.00 87.50 80 TYR A CA 1
ATOM 587 C C . TYR A 1 80 ? -23.089 -1.112 2.781 1.00 87.50 80 TYR A C 1
ATOM 589 O O . TYR A 1 80 ? -24.253 -1.480 2.596 1.00 87.50 80 TYR A O 1
ATOM 597 N N . ALA A 1 81 ? -22.077 -1.976 2.752 1.00 85.69 81 ALA A N 1
ATOM 598 C CA . ALA A 1 81 ? -22.279 -3.390 2.495 1.00 85.69 81 ALA A CA 1
ATOM 599 C C . ALA A 1 81 ? -22.889 -4.121 3.693 1.00 85.69 81 ALA A C 1
ATOM 601 O O . ALA A 1 81 ? -22.759 -3.728 4.852 1.00 85.69 81 ALA A O 1
ATOM 602 N N . ARG A 1 82 ? -23.555 -5.243 3.399 1.00 79.00 82 ARG A N 1
ATOM 603 C CA . ARG A 1 82 ? -24.144 -6.096 4.431 1.00 79.00 82 ARG A CA 1
ATOM 604 C C . ARG A 1 82 ? -23.039 -6.654 5.331 1.00 79.00 82 ARG A C 1
ATOM 606 O O . ARG A 1 82 ? -22.022 -7.141 4.845 1.00 79.00 82 ARG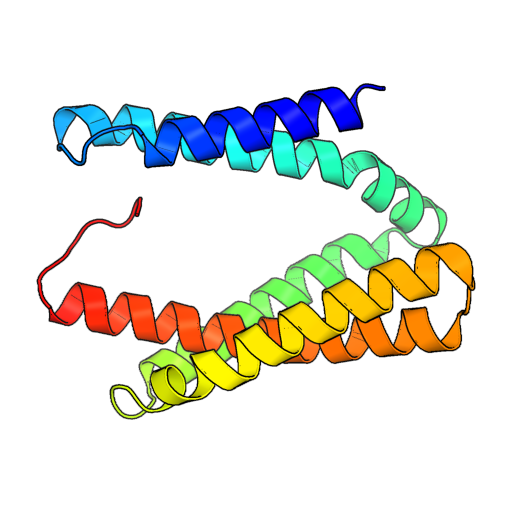 A O 1
ATOM 613 N N . ARG A 1 83 ? -23.283 -6.626 6.642 1.00 74.00 83 ARG A N 1
ATOM 614 C CA . ARG A 1 83 ? -22.335 -7.057 7.675 1.00 74.00 83 ARG A CA 1
ATOM 615 C C . ARG A 1 83 ? -21.676 -8.405 7.338 1.00 74.00 83 ARG A C 1
ATOM 617 O O . ARG A 1 83 ? -22.368 -9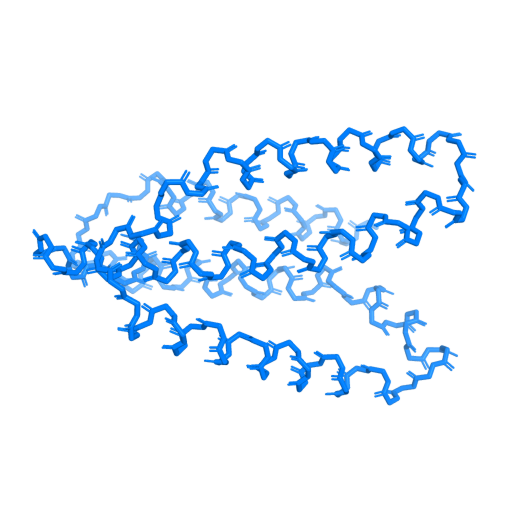.364 6.990 1.00 74.00 83 ARG A O 1
ATOM 624 N N . ARG A 1 84 ? -20.345 -8.463 7.468 1.00 73.56 84 ARG A N 1
ATOM 625 C CA . ARG A 1 84 ? -19.471 -9.634 7.246 1.00 73.56 84 ARG A CA 1
ATOM 626 C C . ARG A 1 84 ? -19.415 -10.192 5.822 1.00 73.56 84 ARG A C 1
ATOM 628 O O . ARG A 1 84 ? -18.721 -11.186 5.617 1.00 73.56 84 ARG A O 1
ATOM 635 N N . SER A 1 85 ? -20.064 -9.586 4.823 1.00 79.69 85 SER A N 1
ATOM 636 C CA . SER A 1 85 ? -20.063 -10.144 3.460 1.00 79.69 85 SER A CA 1
ATOM 637 C C . SER A 1 85 ? -18.653 -10.268 2.878 1.00 79.69 85 SER A C 1
ATOM 639 O O . SER A 1 85 ? -18.332 -11.270 2.244 1.00 79.69 85 SER A O 1
ATOM 641 N N . PHE A 1 86 ? -17.792 -9.280 3.133 1.00 82.44 86 PHE A N 1
ATOM 642 C CA . PHE A 1 86 ? -16.423 -9.259 2.618 1.00 82.44 86 PHE A CA 1
ATOM 643 C C . PHE A 1 86 ? -15.424 -10.036 3.480 1.00 82.44 86 PHE A C 1
ATOM 645 O O . PHE A 1 86 ? -14.369 -10.400 2.971 1.00 82.44 86 PHE A O 1
ATOM 652 N N . LEU A 1 87 ? -15.752 -10.375 4.733 1.00 82.88 87 LEU A N 1
ATOM 653 C CA . LEU A 1 87 ? -14.864 -11.180 5.583 1.00 82.88 87 LEU A CA 1
ATOM 654 C C . LEU A 1 87 ? -14.664 -12.598 5.026 1.00 82.88 87 LEU A C 1
ATOM 656 O O . LEU A 1 87 ? -13.581 -13.166 5.154 1.00 82.88 87 LEU A O 1
ATOM 660 N N . TYR A 1 88 ? -15.663 -13.141 4.324 1.00 86.06 88 TYR A N 1
ATOM 661 C CA . TYR A 1 88 ? -15.541 -14.419 3.614 1.00 86.06 88 TYR A CA 1
ATOM 662 C C . TYR A 1 88 ? -14.520 -14.380 2.466 1.00 86.06 88 TYR A C 1
ATOM 664 O O . TYR A 1 88 ? -14.005 -15.423 2.067 1.00 86.06 88 TYR A O 1
ATOM 672 N N . LEU A 1 89 ? -14.192 -13.189 1.952 1.00 85.25 89 LEU A N 1
ATOM 673 C CA . LEU A 1 89 ? -13.230 -13.014 0.866 1.00 85.25 89 LEU A CA 1
ATOM 674 C C . LEU A 1 89 ? -11.771 -13.068 1.353 1.00 85.25 89 LEU A C 1
ATOM 676 O O . LEU A 1 89 ? -10.870 -13.243 0.536 1.00 85.25 89 LEU A O 1
ATOM 680 N N . GLY A 1 90 ? -11.522 -12.983 2.666 1.00 86.81 90 GLY A N 1
ATOM 681 C CA . GLY A 1 90 ? -10.169 -12.933 3.233 1.00 86.81 90 GLY A CA 1
ATOM 682 C C . GLY A 1 90 ? -9.286 -14.117 2.825 1.00 86.81 90 GLY A C 1
ATOM 683 O O . GLY A 1 90 ? -8.134 -13.927 2.441 1.00 86.81 90 GLY A O 1
ATOM 684 N N . GLY A 1 91 ? -9.838 -15.337 2.810 1.00 89.75 91 GLY A N 1
ATOM 685 C CA . GLY A 1 91 ? -9.096 -16.533 2.392 1.00 89.75 91 GLY A CA 1
ATOM 686 C C . GLY A 1 91 ? -8.684 -16.505 0.915 1.00 89.75 91 GLY A C 1
ATOM 687 O O . GLY A 1 91 ? -7.563 -16.884 0.570 1.00 89.75 91 GLY A O 1
ATOM 688 N N . PHE A 1 92 ? -9.561 -15.998 0.044 1.00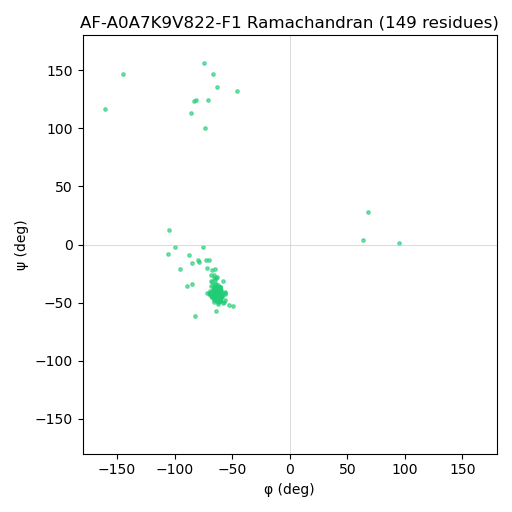 92.12 92 PHE A N 1
ATOM 689 C CA . PHE A 1 92 ? -9.260 -15.828 -1.378 1.00 92.12 92 PHE A CA 1
ATOM 690 C C . PHE A 1 92 ? -8.192 -14.748 -1.598 1.00 92.12 92 PHE A C 1
ATOM 692 O O . PHE A 1 92 ? -7.231 -14.979 -2.331 1.00 92.12 92 PHE A O 1
ATOM 699 N N . LEU A 1 93 ? -8.313 -13.605 -0.916 1.00 92.94 93 LEU A N 1
ATOM 700 C CA . LEU A 1 93 ? -7.358 -12.497 -1.016 1.00 92.94 93 LEU A CA 1
ATOM 701 C C . LEU A 1 93 ? -5.959 -12.896 -0.533 1.00 92.94 93 LEU A C 1
ATOM 703 O O . LEU A 1 93 ? -4.975 -12.633 -1.222 1.00 92.94 93 LEU A O 1
ATOM 7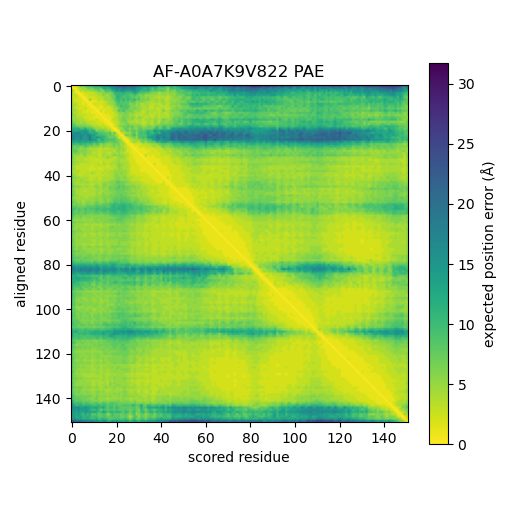07 N N . LEU A 1 94 ? -5.862 -13.592 0.604 1.00 92.88 94 LEU A N 1
ATOM 708 C CA . LEU A 1 94 ? -4.586 -14.071 1.143 1.00 92.88 94 LEU A CA 1
ATOM 709 C C . LEU A 1 94 ? -3.921 -15.111 0.226 1.00 92.88 94 LEU A C 1
ATOM 711 O O . LEU A 1 94 ? -2.703 -15.090 0.020 1.00 92.88 94 LEU A O 1
ATOM 715 N N . SER A 1 95 ? -4.723 -15.997 -0.370 1.00 94.00 95 SER A N 1
ATOM 716 C CA . SER A 1 95 ? -4.240 -16.963 -1.362 1.00 94.00 95 SER A CA 1
ATOM 717 C C . SER A 1 95 ? -3.713 -16.252 -2.612 1.00 94.00 95 SER A C 1
ATOM 719 O O . SER A 1 95 ? -2.614 -16.554 -3.079 1.00 94.00 95 SER A O 1
ATOM 721 N N . GLY A 1 96 ? -4.449 -15.253 -3.112 1.00 92.94 96 GLY A N 1
ATOM 722 C CA . GLY A 1 96 ? -4.025 -14.410 -4.231 1.00 92.94 96 GLY A CA 1
ATOM 723 C C . GLY A 1 96 ? -2.716 -13.672 -3.949 1.00 92.94 96 GLY A C 1
ATOM 724 O O . GLY A 1 96 ? -1.809 -13.693 -4.779 1.00 92.94 96 GLY A O 1
ATOM 725 N N . LEU A 1 97 ? -2.570 -13.099 -2.751 1.00 93.44 97 LEU A N 1
ATOM 726 C CA . LEU A 1 97 ? -1.343 -12.425 -2.319 1.00 93.44 97 LEU A CA 1
ATOM 727 C C . LEU A 1 97 ? -0.135 -13.373 -2.313 1.00 93.44 97 LEU A C 1
ATOM 729 O O . LEU A 1 97 ? 0.955 -13.004 -2.748 1.00 93.44 97 LEU A O 1
ATOM 733 N N . THR A 1 98 ? -0.331 -14.611 -1.859 1.00 93.81 98 THR A N 1
ATOM 734 C CA . THR A 1 98 ? 0.732 -15.623 -1.822 1.00 93.81 98 THR A CA 1
ATOM 735 C C . THR A 1 98 ? 1.153 -16.037 -3.235 1.00 93.81 98 THR A C 1
ATOM 737 O O . THR A 1 98 ? 2.346 -16.126 -3.524 1.00 93.81 98 THR A O 1
ATOM 740 N N . LEU A 1 99 ? 0.192 -16.231 -4.145 1.00 93.06 99 LEU A N 1
ATOM 741 C CA . LEU A 1 99 ? 0.468 -16.524 -5.556 1.00 93.06 99 LEU A CA 1
ATOM 742 C C . LEU A 1 99 ? 1.225 -15.385 -6.242 1.00 93.06 99 LEU A C 1
ATOM 744 O O . LEU A 1 99 ? 2.178 -15.631 -6.979 1.00 93.06 99 LEU A O 1
ATOM 748 N N . MET A 1 100 ? 0.845 -14.140 -5.969 1.00 92.94 100 MET A N 1
ATOM 749 C CA . MET A 1 100 ? 1.559 -12.964 -6.457 1.00 92.94 100 MET A CA 1
ATOM 750 C C . MET A 1 100 ? 2.994 -12.888 -5.938 1.00 92.94 100 MET A C 1
ATOM 752 O O . MET A 1 100 ? 3.913 -12.574 -6.694 1.00 92.94 100 MET A O 1
ATOM 756 N N . LEU A 1 101 ? 3.200 -13.191 -4.655 1.00 92.81 101 LEU A N 1
ATOM 757 C CA . LEU A 1 101 ? 4.528 -13.207 -4.052 1.00 92.81 101 LEU A CA 1
ATOM 758 C C . LEU A 1 101 ? 5.413 -14.266 -4.720 1.00 92.81 101 LEU A C 1
ATOM 760 O O . LEU A 1 101 ? 6.535 -13.958 -5.121 1.00 92.81 101 LEU A O 1
ATOM 764 N N . LEU A 1 102 ? 4.882 -15.471 -4.940 1.00 93.12 102 LEU A N 1
ATOM 765 C CA . LEU A 1 102 ? 5.564 -16.523 -5.698 1.00 93.12 102 LEU A CA 1
ATOM 766 C C . LEU A 1 102 ? 5.859 -16.085 -7.139 1.00 93.12 102 LEU A C 1
ATOM 768 O O . LEU A 1 102 ? 6.987 -16.231 -7.604 1.00 93.12 102 LEU A O 1
ATOM 772 N N . SER A 1 103 ? 4.883 -15.488 -7.829 1.00 91.88 103 SER A N 1
ATOM 773 C CA . SER A 1 103 ? 5.059 -14.976 -9.192 1.00 91.88 103 SER A CA 1
ATOM 774 C C . SER A 1 103 ? 6.133 -13.889 -9.266 1.00 91.88 103 SER A C 1
ATOM 776 O O . SER A 1 103 ? 6.875 -13.836 -10.244 1.00 91.88 103 SER A O 1
ATOM 778 N N . SER A 1 104 ? 6.240 -13.031 -8.249 1.00 90.69 104 SER A N 1
ATOM 779 C CA . SER A 1 104 ? 7.270 -11.993 -8.160 1.00 90.69 104 SER A CA 1
ATOM 780 C C . SER A 1 104 ? 8.667 -12.602 -8.009 1.00 90.69 104 SER A C 1
ATOM 782 O O . SER A 1 104 ? 9.590 -12.210 -8.722 1.00 90.69 104 SER A O 1
ATOM 784 N N . VAL A 1 105 ? 8.809 -13.623 -7.152 1.00 92.75 105 VAL A N 1
ATOM 785 C CA . VAL A 1 105 ? 10.071 -14.362 -6.977 1.00 92.75 105 VAL A CA 1
ATOM 786 C C . VAL A 1 105 ? 10.473 -15.060 -8.274 1.00 92.75 105 VAL A C 1
ATOM 788 O O . VAL A 1 105 ? 11.609 -14.913 -8.711 1.00 92.75 105 VAL A O 1
ATOM 791 N N . VAL A 1 106 ? 9.548 -15.758 -8.938 1.00 92.62 106 VAL A N 1
ATOM 792 C CA . VAL A 1 106 ? 9.811 -16.393 -10.241 1.00 92.62 106 VAL A CA 1
ATOM 793 C C . VAL A 1 106 ? 10.220 -15.348 -11.279 1.00 92.62 106 VAL A C 1
ATOM 795 O O . VAL A 1 106 ? 11.203 -15.535 -11.997 1.00 92.62 106 VAL A O 1
ATOM 798 N N . ASN A 1 107 ? 9.514 -14.216 -11.335 1.00 91.94 107 ASN A N 1
ATOM 799 C CA . ASN A 1 107 ? 9.830 -13.159 -12.285 1.00 91.94 107 ASN A CA 1
ATOM 800 C C . ASN A 1 107 ? 11.192 -12.499 -12.020 1.00 91.94 107 ASN A C 1
ATOM 802 O O . ASN A 1 107 ? 11.813 -12.022 -12.963 1.00 91.94 107 ASN A O 1
ATOM 806 N N . ALA A 1 108 ? 11.693 -12.511 -10.782 1.00 89.81 108 ALA A N 1
ATOM 807 C CA . ALA A 1 108 ? 13.037 -12.028 -10.475 1.00 89.81 108 ALA A CA 1
ATOM 808 C C . ALA A 1 108 ? 14.141 -12.873 -11.144 1.00 89.81 108 ALA A C 1
ATOM 810 O O . ALA A 1 108 ? 15.193 -12.333 -11.474 1.00 89.81 108 ALA A O 1
ATOM 811 N N . PHE A 1 109 ? 13.896 -14.167 -11.391 1.00 92.81 109 PHE A N 1
ATOM 812 C CA . PHE A 1 109 ? 14.823 -15.044 -12.122 1.00 92.81 109 PHE A CA 1
ATOM 813 C C . PHE A 1 109 ? 14.592 -15.029 -13.638 1.00 92.81 109 PHE A C 1
ATOM 815 O O . PHE A 1 109 ? 15.546 -15.131 -14.403 1.00 92.81 109 PHE A O 1
ATOM 822 N N . VAL A 1 110 ? 13.333 -14.922 -14.078 1.00 91.19 110 VAL A N 1
ATOM 823 C CA . VAL A 1 110 ? 12.957 -14.999 -15.503 1.00 91.19 110 VAL A CA 1
ATOM 824 C C . VAL A 1 110 ? 13.088 -13.649 -16.220 1.00 91.19 110 VAL A C 1
ATOM 826 O O . VAL A 1 110 ? 13.415 -13.614 -17.402 1.00 91.19 110 VAL A O 1
ATOM 829 N N . GLY A 1 111 ? 12.819 -12.534 -15.534 1.00 87.56 111 GLY A N 1
ATOM 830 C CA . GLY A 1 111 ? 12.890 -11.184 -16.102 1.00 87.56 111 GLY A CA 1
ATOM 831 C C . GLY A 1 111 ? 11.826 -10.877 -17.164 1.00 87.56 111 GLY A C 1
ATOM 832 O O . GLY A 1 111 ? 12.070 -10.069 -18.057 1.00 87.56 111 GLY A O 1
ATOM 833 N N . SER A 1 112 ? 10.650 -11.511 -17.108 1.00 90.62 112 SER A N 1
A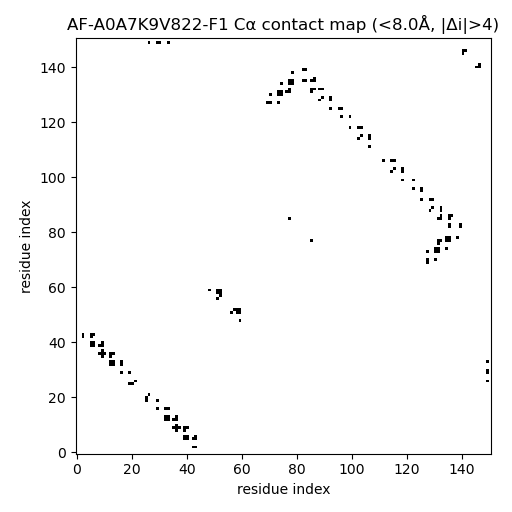TOM 834 C CA . SER A 1 112 ? 9.609 -11.342 -18.130 1.00 90.62 112 SER A CA 1
ATOM 835 C C . SER A 1 112 ? 8.785 -10.069 -17.913 1.00 90.62 112 SER A C 1
ATOM 837 O O . SER A 1 112 ? 8.134 -9.885 -16.882 1.00 90.62 112 SER A O 1
ATOM 839 N N . THR A 1 113 ? 8.728 -9.207 -18.931 1.00 89.25 113 THR A N 1
ATOM 840 C CA . THR A 1 113 ? 7.881 -8.002 -18.915 1.00 89.25 113 THR A CA 1
ATOM 841 C C . THR A 1 113 ? 6.396 -8.351 -18.811 1.00 89.25 113 THR A C 1
ATOM 843 O O . THR A 1 113 ? 5.656 -7.679 -18.100 1.00 89.25 113 THR A O 1
ATOM 846 N N . TRP A 1 114 ? 5.960 -9.439 -19.454 1.00 91.69 114 TRP A N 1
ATOM 847 C CA . TRP A 1 114 ? 4.564 -9.885 -19.413 1.00 91.69 114 TRP A CA 1
ATOM 848 C C . TRP A 1 114 ? 4.120 -10.279 -18.002 1.00 91.69 114 TRP A C 1
ATOM 850 O O . TRP A 1 114 ? 3.046 -9.873 -17.556 1.00 91.69 114 TRP A O 1
ATOM 860 N N . LEU A 1 115 ? 4.959 -11.029 -17.278 1.00 89.75 115 LEU A N 1
ATOM 861 C CA . LEU A 1 115 ? 4.680 -11.406 -15.890 1.00 89.75 115 LEU A CA 1
ATOM 862 C C . LEU A 1 115 ? 4.679 -10.184 -14.970 1.00 89.75 115 LEU A C 1
ATOM 864 O O . LEU A 1 115 ? 3.828 -10.088 -14.089 1.00 89.75 115 LEU A O 1
ATOM 868 N N . PHE A 1 116 ? 5.586 -9.231 -15.194 1.00 89.31 116 PHE A N 1
ATOM 869 C CA . PHE A 1 116 ? 5.609 -7.980 -14.441 1.00 89.31 116 PHE A CA 1
ATOM 870 C C . PHE A 1 116 ? 4.311 -7.178 -14.616 1.00 89.31 116 PHE A C 1
ATOM 872 O O . PHE A 1 116 ? 3.694 -6.782 -13.627 1.00 89.31 116 PHE A O 1
ATOM 879 N N . THR A 1 117 ? 3.852 -6.989 -15.858 1.00 91.56 117 THR A N 1
ATOM 880 C CA . THR A 1 117 ? 2.601 -6.274 -16.151 1.00 91.56 117 THR A CA 1
ATOM 881 C C . THR A 1 117 ? 1.386 -6.993 -15.567 1.00 91.56 117 THR A C 1
ATOM 883 O O . THR A 1 117 ? 0.535 -6.351 -14.951 1.00 91.56 117 THR A O 1
ATOM 886 N N . ALA A 1 118 ? 1.316 -8.321 -15.698 1.00 92.00 118 ALA A N 1
ATOM 887 C CA . ALA A 1 118 ? 0.242 -9.111 -15.101 1.00 92.00 118 ALA A CA 1
ATOM 888 C C . ALA A 1 118 ? 0.212 -8.962 -13.570 1.00 92.00 118 ALA A C 1
ATOM 890 O O . ALA A 1 118 ? -0.848 -8.707 -12.998 1.00 92.00 118 ALA A O 1
ATOM 891 N N . ASN A 1 119 ? 1.373 -9.048 -12.914 1.00 93.12 119 ASN A N 1
ATOM 892 C CA . ASN A 1 119 ? 1.490 -8.886 -11.466 1.00 93.12 119 ASN A CA 1
ATOM 893 C C . ASN A 1 119 ? 1.066 -7.478 -11.010 1.00 93.12 119 ASN A C 1
ATOM 895 O O . ASN A 1 119 ? 0.450 -7.329 -9.961 1.00 93.12 119 ASN A O 1
ATOM 899 N N . LEU A 1 120 ? 1.328 -6.442 -11.810 1.00 92.25 120 LEU A N 1
ATOM 900 C CA . LEU A 1 120 ? 0.926 -5.070 -11.495 1.00 92.25 120 LEU A CA 1
ATOM 901 C C . LEU A 1 120 ? -0.603 -4.903 -11.481 1.00 92.25 120 LEU A C 1
ATOM 903 O O . LEU A 1 120 ? -1.157 -4.393 -10.506 1.00 92.25 120 LEU A O 1
ATOM 907 N N . TYR A 1 121 ? -1.300 -5.365 -12.524 1.00 93.75 121 TYR A N 1
ATOM 908 C CA . TYR A 1 121 ? -2.763 -5.242 -12.602 1.00 93.75 121 TYR A CA 1
ATOM 909 C C . TYR A 1 121 ? -3.492 -6.169 -11.625 1.00 93.75 121 TYR A C 1
ATOM 911 O O . TYR A 1 121 ? -4.446 -5.743 -10.971 1.00 93.75 121 TYR A O 1
ATOM 919 N N . LEU A 1 122 ? -3.035 -7.417 -11.483 1.00 94.00 122 LEU A N 1
ATOM 920 C CA . LEU A 1 122 ? -3.595 -8.342 -10.494 1.00 94.00 122 LEU A CA 1
ATOM 921 C C . LEU A 1 122 ? -3.347 -7.848 -9.068 1.00 94.00 122 LEU A C 1
ATOM 923 O O . LEU A 1 122 ? -4.235 -7.951 -8.224 1.00 94.00 122 LEU A O 1
ATOM 927 N N . GLY A 1 123 ? -2.186 -7.242 -8.820 1.00 94.12 123 GLY A N 1
ATOM 928 C CA . GLY A 1 123 ? -1.867 -6.606 -7.549 1.00 94.12 123 GLY A CA 1
ATOM 929 C C . GLY A 1 123 ? -2.803 -5.481 -7.199 1.00 94.12 123 GLY A C 1
ATOM 930 O O . GLY A 1 123 ? -3.337 -5.462 -6.094 1.00 94.12 123 GLY A O 1
ATOM 931 N N . LEU A 1 124 ? -3.070 -4.594 -8.153 1.00 93.81 124 LEU A N 1
ATOM 932 C CA . LEU A 1 124 ? -4.052 -3.539 -7.959 1.00 93.81 124 LEU A CA 1
ATOM 933 C C . LEU A 1 124 ? -5.424 -4.121 -7.585 1.00 93.81 124 LEU A C 1
ATOM 935 O O . LEU A 1 124 ? -6.023 -3.681 -6.607 1.00 93.81 124 LEU A O 1
ATOM 939 N N . MET A 1 125 ? -5.895 -5.138 -8.314 1.00 93.94 125 MET A N 1
ATOM 940 C CA . MET A 1 125 ? -7.188 -5.779 -8.054 1.00 93.94 125 MET A CA 1
ATOM 941 C C . MET A 1 125 ? -7.254 -6.417 -6.658 1.00 93.94 125 MET A C 1
ATOM 943 O O . MET A 1 125 ? -8.228 -6.217 -5.932 1.00 93.94 125 MET A O 1
ATOM 947 N N . ILE A 1 126 ? -6.215 -7.156 -6.264 1.00 94.75 126 ILE A N 1
ATOM 948 C CA . ILE A 1 126 ? -6.144 -7.816 -4.955 1.00 94.75 126 ILE A CA 1
ATOM 949 C C . ILE A 1 126 ? -6.067 -6.781 -3.826 1.00 94.75 126 ILE A C 1
ATOM 951 O O . ILE A 1 126 ? -6.777 -6.923 -2.834 1.00 94.75 126 ILE A O 1
ATOM 955 N N . MET A 1 127 ? -5.288 -5.706 -3.987 1.00 94.25 127 MET A N 1
ATOM 956 C CA . MET A 1 127 ? -5.217 -4.620 -3.001 1.00 94.25 127 MET A CA 1
ATOM 957 C C . MET A 1 127 ? -6.559 -3.898 -2.839 1.00 94.25 127 MET A C 1
ATOM 959 O O . MET A 1 127 ? -6.950 -3.604 -1.714 1.00 94.25 127 MET A O 1
ATOM 963 N N . CYS A 1 128 ? -7.317 -3.683 -3.921 1.00 94.19 128 CYS A N 1
ATOM 964 C CA . CYS A 1 128 ? -8.686 -3.154 -3.819 1.00 94.19 128 CYS A CA 1
ATOM 965 C C . CYS A 1 128 ? -9.593 -4.085 -2.995 1.00 94.19 128 CYS A C 1
ATOM 967 O O . CYS A 1 128 ? -10.401 -3.624 -2.189 1.00 94.19 128 CYS A O 1
ATOM 969 N N . GLY A 1 129 ? -9.438 -5.401 -3.164 1.00 93.19 129 GLY A N 1
ATOM 970 C CA . GLY A 1 129 ? -10.125 -6.397 -2.343 1.00 93.19 129 GLY A CA 1
ATOM 971 C C . GLY A 1 129 ? -9.721 -6.340 -0.867 1.00 93.19 129 GLY A C 1
ATOM 972 O O . GLY A 1 129 ? -10.592 -6.409 -0.000 1.00 93.19 129 GLY A O 1
ATOM 973 N N . PHE A 1 130 ? -8.432 -6.151 -0.570 1.00 94.25 130 PHE A N 1
ATOM 974 C CA . PHE A 1 130 ? -7.956 -5.956 0.802 1.00 94.25 130 PHE A CA 1
ATOM 975 C C . PHE A 1 130 ? -8.522 -4.688 1.438 1.00 94.25 130 PHE A C 1
ATOM 977 O O . PHE A 1 130 ? -8.962 -4.758 2.574 1.00 94.25 130 PHE A O 1
ATOM 984 N N . VAL A 1 131 ? -8.649 -3.578 0.703 1.00 94.56 131 VAL A N 1
ATOM 985 C CA . VAL A 1 131 ? -9.306 -2.365 1.228 1.00 94.56 131 VAL A CA 1
ATOM 986 C C . VAL A 1 131 ? -10.736 -2.659 1.702 1.00 94.56 131 VAL A C 1
ATOM 988 O O . VAL A 1 131 ? -11.130 -2.208 2.779 1.00 94.56 131 VAL A O 1
ATOM 991 N N . LEU A 1 132 ? -11.511 -3.448 0.945 1.00 92.56 132 LEU A N 1
ATOM 992 C CA . LEU A 1 132 ? -12.860 -3.862 1.360 1.00 92.56 132 LEU A CA 1
ATOM 993 C C . LEU A 1 132 ? -12.832 -4.739 2.611 1.00 92.56 132 LEU A C 1
ATOM 995 O O . LEU A 1 132 ? -13.618 -4.523 3.535 1.00 92.56 132 LEU A O 1
ATOM 999 N N . PHE A 1 133 ? -11.950 -5.739 2.617 1.00 92.81 133 PHE A N 1
ATOM 1000 C CA . PHE A 1 133 ? -11.806 -6.685 3.718 1.00 92.81 133 PHE A CA 1
ATOM 1001 C C . PHE A 1 133 ? -11.369 -5.984 5.010 1.00 92.81 133 PHE A C 1
ATOM 1003 O O . PHE A 1 133 ? -12.029 -6.143 6.035 1.00 92.81 133 PHE A O 1
ATOM 1010 N N . ASP A 1 134 ? -10.327 -5.156 4.943 1.00 92.62 134 ASP A N 1
ATOM 1011 C CA . ASP A 1 134 ? -9.758 -4.431 6.078 1.00 92.62 134 ASP A CA 1
ATOM 1012 C C . ASP A 1 134 ? -10.767 -3.427 6.644 1.00 92.62 134 ASP A C 1
ATOM 1014 O O . ASP A 1 134 ? -10.983 -3.382 7.853 1.00 92.62 134 ASP A O 1
ATOM 1018 N N . THR A 1 135 ? -11.472 -2.681 5.783 1.00 91.88 135 THR A N 1
ATOM 1019 C CA . THR A 1 135 ? -12.520 -1.748 6.234 1.00 91.88 135 THR A CA 1
ATOM 1020 C C . THR A 1 135 ? -13.644 -2.485 6.965 1.00 91.88 135 THR A C 1
ATOM 1022 O O . THR A 1 135 ? -14.113 -2.037 8.008 1.00 91.88 135 THR A O 1
ATOM 1025 N N . GLN A 1 136 ? -14.065 -3.645 6.458 1.00 90.12 136 GLN A N 1
ATOM 1026 C CA . GLN A 1 136 ? -15.090 -4.469 7.105 1.00 90.12 136 GLN A CA 1
ATOM 1027 C C . GLN A 1 136 ? -14.620 -5.091 8.414 1.00 90.12 136 GLN A C 1
ATOM 1029 O O . GLN A 1 136 ? -15.404 -5.182 9.358 1.00 90.12 136 GLN A O 1
ATOM 1034 N N . LEU A 1 137 ? -13.350 -5.482 8.494 1.00 90.81 137 LEU A N 1
ATOM 1035 C CA . LEU A 1 137 ? -12.747 -5.973 9.724 1.00 90.81 137 LEU A CA 1
ATOM 1036 C C . LEU A 1 137 ? -12.720 -4.879 10.799 1.00 90.81 137 LEU A C 1
ATOM 1038 O O . LEU A 1 137 ? -13.082 -5.152 11.941 1.00 90.81 137 LEU A O 1
ATOM 1042 N N . ILE A 1 138 ? -12.370 -3.643 10.427 1.00 89.88 138 ILE A N 1
ATOM 1043 C CA . ILE A 1 138 ? -12.394 -2.480 11.328 1.00 89.88 138 ILE A CA 1
ATOM 1044 C C . ILE A 1 138 ? -13.814 -2.222 11.847 1.00 89.88 138 ILE A C 1
ATOM 1046 O O . ILE A 1 138 ? -13.998 -2.036 13.049 1.00 89.88 138 ILE A O 1
ATOM 1050 N N . ILE A 1 139 ? -14.826 -2.246 10.970 1.00 89.19 139 ILE A N 1
ATOM 1051 C CA . ILE A 1 139 ? -16.232 -2.049 11.365 1.00 89.19 139 ILE A CA 1
ATOM 1052 C C . ILE A 1 139 ? -16.673 -3.135 12.352 1.00 89.19 139 ILE A C 1
ATOM 1054 O O . ILE A 1 139 ? -17.224 -2.822 13.404 1.00 89.19 139 ILE A O 1
ATOM 1058 N N . GLU A 1 140 ? -16.398 -4.405 12.053 1.00 88.69 140 GLU A N 1
ATOM 1059 C CA . GLU A 1 140 ? -16.771 -5.522 12.926 1.00 88.69 140 GLU A CA 1
ATOM 1060 C C . GLU A 1 140 ? -16.059 -5.442 14.286 1.00 88.69 140 GLU A C 1
ATOM 1062 O O . GLU A 1 140 ? -16.678 -5.684 15.324 1.00 88.69 140 GLU A O 1
ATOM 1067 N N . LYS A 1 141 ? -14.779 -5.050 14.296 1.00 87.12 141 LYS A N 1
ATOM 1068 C CA . LYS A 1 141 ? -13.994 -4.834 15.516 1.00 87.12 141 LYS A CA 1
ATOM 1069 C C . LYS A 1 141 ? -14.601 -3.711 16.369 1.00 87.12 141 LYS A C 1
ATOM 1071 O O . LYS A 1 141 ? -14.860 -3.925 17.556 1.00 87.12 141 LYS A O 1
ATOM 1076 N N . ALA A 1 142 ? -14.960 -2.585 15.752 1.00 87.25 142 ALA A N 1
ATOM 1077 C CA . ALA A 1 142 ? -15.633 -1.473 16.422 1.00 87.25 142 ALA A CA 1
ATOM 1078 C C . ALA A 1 142 ? -17.011 -1.862 16.990 1.00 87.25 142 ALA A C 1
ATOM 1080 O O . ALA A 1 142 ? -17.334 -1.521 18.130 1.00 87.25 142 ALA A O 1
ATOM 1081 N N . GLU A 1 143 ? -17.813 -2.618 16.233 1.00 86.25 143 GLU A N 1
ATOM 1082 C CA . GLU A 1 143 ? -19.112 -3.132 16.689 1.00 86.25 143 GLU A CA 1
ATOM 1083 C C . GLU A 1 143 ? -18.979 -4.152 17.829 1.00 86.25 143 GLU A C 1
ATOM 1085 O O . GLU A 1 143 ? -19.868 -4.245 18.675 1.00 86.25 143 GLU A O 1
ATOM 1090 N N . SER A 1 144 ? -17.867 -4.892 17.889 1.00 85.88 144 SER A N 1
ATOM 1091 C CA . SER A 1 144 ? -17.556 -5.812 18.992 1.00 85.88 144 SER A CA 1
ATOM 1092 C C . SER A 1 144 ? -17.094 -5.110 20.279 1.00 85.88 144 SER A C 1
ATOM 1094 O O . SER A 1 144 ? -16.892 -5.764 21.300 1.00 85.88 144 SER A O 1
ATOM 1096 N N . GLY A 1 145 ? -16.984 -3.776 20.257 1.00 82.88 145 GLY A N 1
ATOM 1097 C CA . GLY A 1 145 ? -16.637 -2.946 21.411 1.00 82.88 145 GLY A CA 1
ATOM 1098 C C . GLY A 1 145 ? -15.154 -2.597 21.523 1.00 82.88 145 GLY A C 1
ATOM 1099 O O . GLY A 1 145 ? -14.777 -1.884 22.456 1.00 82.88 145 GLY A O 1
ATOM 1100 N N . ASP A 1 146 ? -14.325 -3.040 20.578 1.00 80.81 146 ASP A N 1
ATOM 1101 C CA . ASP A 1 146 ? -12.914 -2.678 20.527 1.00 80.81 146 ASP A CA 1
ATOM 1102 C C . ASP A 1 146 ? -12.742 -1.344 19.785 1.00 80.81 146 ASP A C 1
ATOM 1104 O O . ASP A 1 146 ? -13.044 -1.214 18.599 1.00 80.81 146 ASP A O 1
ATOM 1108 N N . LYS A 1 147 ? -12.316 -0.321 20.530 1.00 75.69 147 LYS A N 1
ATOM 1109 C CA . LYS A 1 147 ? -12.133 1.054 20.041 1.00 75.69 147 LYS A CA 1
ATOM 1110 C C . LYS A 1 147 ? -10.660 1.410 19.835 1.00 75.69 147 LYS A C 1
ATOM 1112 O O . LYS A 1 147 ? -10.348 2.595 19.710 1.00 75.69 147 LYS A O 1
ATOM 1117 N N . ASP A 1 148 ? -9.760 0.429 19.861 1.00 76.00 148 ASP A N 1
ATOM 1118 C CA . ASP A 1 148 ? -8.363 0.673 19.522 1.00 76.00 148 ASP A CA 1
ATOM 1119 C C . ASP A 1 148 ? -8.237 0.925 18.013 1.00 76.00 148 ASP A C 1
ATOM 1121 O O . ASP A 1 148 ? -8.693 0.140 17.184 1.00 76.00 148 ASP A O 1
ATOM 1125 N N . TYR A 1 149 ? -7.656 2.071 17.664 1.00 76.19 149 TYR A N 1
ATOM 1126 C CA . TYR A 1 149 ? -7.446 2.510 16.284 1.00 76.19 149 TYR A CA 1
ATOM 1127 C C . TYR A 1 149 ? -5.980 2.395 15.851 1.00 76.19 149 TYR A C 1
ATOM 1129 O O . TYR A 1 149 ? -5.667 2.614 14.682 1.00 76.19 149 TYR A O 1
ATOM 1137 N N . ILE A 1 150 ? -5.070 2.092 16.784 1.00 69.38 150 ILE A N 1
ATOM 1138 C CA . ILE A 1 150 ? -3.631 1.963 16.513 1.00 69.38 150 ILE A CA 1
ATOM 1139 C C . ILE A 1 150 ? -3.265 0.508 16.260 1.00 69.38 150 ILE A C 1
ATOM 1141 O O . ILE A 1 150 ? -2.242 0.236 15.627 1.00 69.38 150 ILE A O 1
ATOM 1145 N N . TRP A 1 151 ? -4.100 -0.415 16.733 1.00 53.31 151 TRP A N 1
ATOM 1146 C CA . TRP A 1 151 ? -4.144 -1.784 16.256 1.00 53.31 151 TRP A CA 1
ATOM 1147 C C . TRP A 1 151 ? -5.397 -2.485 16.747 1.00 53.31 151 TRP A C 1
ATOM 1149 O O . TRP A 1 151 ? -5.597 -2.589 17.976 1.00 53.31 151 TRP A O 1
#

Foldseek 3Di:
DLLVVLVVVLVVLVVVLVVDDDDPVCLVVLVVSVVSSVVSVVVNCVVVLVVVVVVPNVCVVCVVVVVVVLLVVLLVVLVPDDACPLLVCVVVLVVLVVVLVVLVVVCVVVVDPVSVVVSVVSVVVSVSSVSSNVSSVVVVCVVVVNPDPSD

Mean predicted aligned error: 6.21 Å

Radius of gyration: 18.0 Å; Cα contacts (8 Å, |Δi|>4): 92; chains: 1; bounding box: 47×31×48 Å

Solvent-accessible surface area (backbone atoms only — not comparable to full-atom values): 8328 Å² total; per-residue (Å²): 112,68,52,61,53,34,48,54,50,25,52,50,34,52,54,50,51,73,72,50,74,95,46,83,89,42,46,67,57,48,48,52,36,52,52,51,27,53,51,29,51,55,58,52,44,44,68,59,52,54,56,42,45,75,74,43,61,69,53,58,64,50,51,52,53,49,51,52,49,51,50,53,52,38,38,50,52,33,72,75,44,66,85,68,64,48,59,73,46,49,67,58,48,54,50,50,52,50,53,48,53,51,50,49,58,53,35,71,76,68,67,45,66,68,59,53,53,49,49,52,55,52,44,52,54,47,51,53,51,46,46,27,28,53,48,42,50,52,51,54,40,44,74,73,68,48,80,63,86,89,108

InterPro domains:
  IPR006214 Bax inhibitor 1-related [PF01027] (4-151)
  IPR006214 Bax inhibitor 1-related [PTHR23291] (11-151)